Protein AF-A0A1B1BLM5-F1 (afdb_monomer_lite)

Secondary structure (DSSP, 8-state):
------TTTTSSHHHHHHHTT--HHHHHTT-SSHHHHHHHHHHHHHHHHHHHHHHHHHTT--HHHHHHHHHHHHHHHHHH-HHHHHHHHT--SSSS---HHHHHHHHHHHHHHHHT---TTHHHHHHHHHHHHHHHHHHHHTSSS-HHHHHHHHHHTS-HHHHTTT--

InterPro domains:
  IPR009057 Homedomain-like superfamily [SSF46689] (11-51)

Foldseek 3Di:
DDPPDDPPQLPDLCSVCVVVVHDSVVVVVPDPDSLVVLLVVVLVVVVVLVVVLVVVVVVVPDNLVSQLVSQLVLLVVCLVCVPSLCSNQVPPPDDPDDGPLVVQLVVLVVLVVLLVDPDPCSSVLSSVLSVQLCVLSNVVSVDPDRSSVSSVVNSVPHDPSNVPSPPD

Structure (mmCIF, N/CA/C/O backbone):
data_AF-A0A1B1BLM5-F1
#
_entry.id   AF-A0A1B1BLM5-F1
#
loop_
_atom_site.group_PDB
_atom_site.id
_atom_site.type_symbol
_atom_site.label_atom_id
_atom_site.label_alt_id
_atom_site.label_comp_id
_atom_site.label_asym_id
_atom_site.label_entity_id
_atom_site.label_seq_id
_atom_site.pdbx_PDB_ins_code
_atom_site.Cartn_x
_atom_site.Cartn_y
_atom_site.Cartn_z
_atom_site.occupancy
_atom_site.B_iso_or_equiv
_atom_site.auth_seq_id
_atom_site.auth_comp_id
_atom_site.auth_asym_id
_atom_site.auth_atom_id
_atom_site.pdbx_PDB_model_num
ATOM 1 N N . MET A 1 1 ? -28.269 -1.903 0.458 1.00 31.22 1 MET A N 1
ATOM 2 C CA . MET A 1 1 ? -28.246 -0.822 1.468 1.00 31.22 1 MET A CA 1
ATOM 3 C C . MET A 1 1 ? -26.844 -0.804 2.049 1.00 31.22 1 MET A C 1
ATOM 5 O O . MET A 1 1 ? -26.554 -1.612 2.918 1.00 31.22 1 MET A O 1
ATOM 9 N N . HIS A 1 2 ? -25.950 0.008 1.487 1.00 31.14 2 HIS A N 1
ATOM 10 C CA . HIS A 1 2 ? -24.600 0.166 2.024 1.00 31.14 2 HIS A CA 1
ATOM 11 C C . HIS A 1 2 ? -24.658 1.199 3.144 1.00 31.14 2 HIS A C 1
ATOM 13 O O . HIS A 1 2 ? -24.917 2.375 2.896 1.00 31.14 2 HIS A O 1
ATOM 19 N N . SER A 1 3 ? -24.511 0.726 4.379 1.00 36.88 3 SER A N 1
ATOM 20 C CA . SER A 1 3 ? -24.314 1.587 5.537 1.00 36.88 3 SER A CA 1
ATOM 21 C C . SER A 1 3 ? -22.898 2.139 5.450 1.00 36.88 3 SER A C 1
ATOM 23 O O . SER A 1 3 ? -21.947 1.440 5.779 1.00 36.88 3 SER A O 1
ATOM 25 N N . GLN A 1 4 ? -22.754 3.367 4.952 1.00 41.34 4 GLN A N 1
ATOM 26 C CA . GLN A 1 4 ? -21.543 4.148 5.184 1.00 41.34 4 GLN A CA 1
ATOM 27 C C . GLN A 1 4 ? -21.469 4.410 6.688 1.00 41.34 4 GLN A C 1
ATOM 29 O O . GLN A 1 4 ? -22.259 5.198 7.214 1.00 41.34 4 GLN A O 1
ATOM 34 N N . ALA A 1 5 ? -20.576 3.700 7.377 1.00 40.12 5 ALA A N 1
ATOM 35 C CA . ALA A 1 5 ? -20.287 3.961 8.778 1.00 40.12 5 ALA A CA 1
ATOM 36 C C . ALA A 1 5 ? -19.782 5.405 8.901 1.00 40.12 5 ALA A C 1
ATOM 38 O O . ALA A 1 5 ? -18.890 5.835 8.166 1.00 40.12 5 ALA A O 1
ATOM 39 N N . ARG A 1 6 ? -20.398 6.195 9.783 1.00 38.16 6 ARG A N 1
ATOM 40 C CA . ARG A 1 6 ? -19.983 7.588 9.989 1.00 38.16 6 ARG A CA 1
ATOM 41 C C . ARG A 1 6 ? -18.645 7.617 10.721 1.00 38.16 6 ARG A C 1
ATOM 43 O O . ARG A 1 6 ? -18.394 6.786 11.591 1.00 38.16 6 ARG A O 1
ATOM 50 N N . ALA A 1 7 ? -17.829 8.631 10.426 1.00 37.94 7 ALA A N 1
ATOM 51 C CA . ALA A 1 7 ? -16.640 8.972 11.204 1.00 37.94 7 ALA A CA 1
ATOM 52 C C . ALA A 1 7 ? -16.997 9.018 12.707 1.00 37.94 7 ALA A C 1
ATOM 54 O O . ALA A 1 7 ? -17.706 9.921 13.151 1.00 37.94 7 ALA A O 1
ATOM 55 N N . GLY A 1 8 ? -16.571 7.992 13.453 1.00 43.47 8 GLY A N 1
ATOM 56 C CA . GLY A 1 8 ? -16.931 7.760 14.857 1.00 43.47 8 GLY A CA 1
ATOM 57 C C . GLY A 1 8 ? -17.412 6.337 15.180 1.00 43.47 8 GLY A C 1
ATOM 58 O O . GLY A 1 8 ? -17.137 5.848 16.272 1.00 43.47 8 GLY A O 1
ATOM 59 N N . GLU A 1 9 ? -18.063 5.629 14.253 1.00 47.44 9 GLU A N 1
ATOM 60 C CA . GLU A 1 9 ? -18.650 4.297 14.518 1.00 47.44 9 GLU A CA 1
ATOM 61 C C . GLU A 1 9 ? -17.611 3.161 14.545 1.00 47.44 9 GLU A C 1
ATOM 63 O O . GLU A 1 9 ? -17.818 2.145 15.204 1.00 47.44 9 GLU A O 1
ATOM 68 N N . LEU A 1 10 ? -16.440 3.362 13.943 1.00 54.31 10 LEU A N 1
ATOM 69 C CA . LEU A 1 10 ? -15.299 2.440 13.980 1.00 54.31 10 LEU A CA 1
ATOM 70 C C . LEU A 1 10 ? -14.186 2.962 14.903 1.00 54.31 10 LEU A C 1
ATOM 72 O O . LEU A 1 10 ? -13.018 2.898 14.559 1.00 54.31 10 LEU A O 1
ATOM 76 N N . THR A 1 11 ? -14.522 3.559 16.049 1.00 63.22 11 THR A N 1
ATOM 77 C CA . THR A 1 11 ? -13.505 4.101 16.983 1.00 63.22 11 THR A CA 1
ATOM 78 C C . THR A 1 11 ? -13.391 3.317 18.289 1.00 63.22 11 THR A C 1
ATOM 80 O O . THR A 1 11 ? -12.641 3.702 19.184 1.00 63.22 11 THR A O 1
ATOM 83 N N . SER A 1 12 ? -14.123 2.206 18.430 1.00 72.94 12 SER A N 1
ATOM 84 C CA . SER A 1 12 ? -14.040 1.358 19.616 1.00 72.94 12 SER A CA 1
ATOM 85 C C . SER A 1 12 ? -14.208 -0.122 19.280 1.00 72.94 12 SER A C 1
ATOM 87 O O . SER A 1 12 ? -14.997 -0.496 18.416 1.00 72.94 12 SER A O 1
ATOM 89 N N . ILE A 1 13 ? -13.529 -0.985 20.037 1.00 78.50 13 ILE A N 1
ATOM 90 C CA . ILE A 1 13 ? -13.678 -2.445 19.927 1.00 78.50 13 ILE A CA 1
ATOM 91 C C . ILE A 1 13 ? -15.131 -2.874 20.168 1.00 78.50 13 ILE A C 1
ATOM 93 O O . ILE A 1 13 ? -15.598 -3.824 19.547 1.00 78.50 13 ILE A O 1
ATOM 97 N N . SER A 1 14 ? -15.869 -2.172 21.038 1.00 78.75 14 SER A N 1
ATOM 98 C CA . SER A 1 14 ? -17.289 -2.455 21.281 1.00 78.75 14 SER A CA 1
ATOM 99 C C . SER A 1 14 ? -18.129 -2.249 20.021 1.00 78.75 14 SER A C 1
ATOM 101 O O . SER A 1 14 ? -18.853 -3.156 19.630 1.00 78.75 14 SER A O 1
ATOM 103 N N . SER A 1 15 ? -17.999 -1.092 19.368 1.00 75.56 15 SER A N 1
ATOM 104 C CA . SER A 1 15 ? -18.781 -0.766 18.172 1.00 75.56 15 SER A CA 1
ATOM 105 C C . SER A 1 15 ? -18.373 -1.618 16.968 1.00 75.56 15 SER A C 1
ATOM 107 O O . SER A 1 15 ? -19.236 -2.051 16.207 1.00 75.56 15 SER A O 1
ATOM 109 N N . LEU A 1 16 ? -17.083 -1.952 16.844 1.00 77.44 16 LEU A N 1
ATOM 110 C CA . LEU A 1 16 ? -16.610 -2.924 15.858 1.00 77.44 16 LEU A CA 1
ATOM 111 C C . LEU A 1 16 ? -17.215 -4.315 16.106 1.00 77.44 16 LEU A C 1
ATOM 113 O O . LEU A 1 16 ? -17.736 -4.931 15.180 1.00 77.44 16 LEU A O 1
ATOM 117 N N . SER A 1 17 ? -17.179 -4.797 17.352 1.00 82.62 17 SER A N 1
ATOM 118 C CA . SER A 1 17 ? -17.709 -6.118 17.718 1.00 82.62 17 SER A CA 1
ATOM 119 C C . SER A 1 17 ? -19.215 -6.205 17.460 1.00 82.62 17 SER A C 1
ATOM 121 O O . SER A 1 17 ? -19.682 -7.187 16.890 1.00 82.62 17 SER A O 1
ATOM 123 N N . 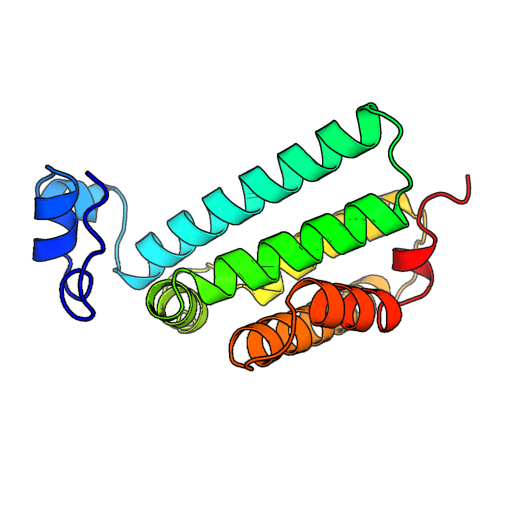GLU A 1 18 ? -19.966 -5.161 17.822 1.00 83.56 18 GLU A N 1
ATOM 124 C CA . GLU A 1 18 ? -21.405 -5.062 17.554 1.00 83.56 18 GLU A CA 1
ATOM 125 C C . GLU A 1 18 ? -21.709 -5.075 16.052 1.00 83.56 18 GLU A C 1
ATOM 127 O O . GLU A 1 18 ? -22.567 -5.840 15.614 1.00 83.56 18 GLU A O 1
ATOM 132 N N . SER A 1 19 ? -20.974 -4.289 15.257 1.00 79.75 19 SER A N 1
ATOM 133 C CA . SER A 1 19 ? -21.122 -4.251 13.795 1.00 79.75 19 SER A CA 1
ATOM 134 C C . SER A 1 19 ? -20.811 -5.605 13.144 1.00 79.75 19 SER A C 1
ATOM 136 O O . SER A 1 19 ? -21.534 -6.060 12.258 1.00 79.75 19 SER A O 1
ATOM 138 N N . ALA A 1 20 ? -19.777 -6.293 13.631 1.00 81.25 20 ALA A N 1
ATOM 139 C CA . ALA A 1 20 ? -19.389 -7.622 13.166 1.00 81.25 20 ALA A CA 1
ATOM 140 C C . ALA A 1 20 ? -20.277 -8.756 13.719 1.00 81.25 20 ALA A C 1
ATOM 142 O O . ALA A 1 20 ? -20.100 -9.913 13.340 1.00 81.25 20 ALA A O 1
ATOM 143 N N . GLY A 1 21 ? -21.226 -8.460 14.616 1.00 86.31 21 GLY A N 1
ATOM 144 C CA . GLY A 1 21 ? -22.088 -9.466 15.239 1.00 86.31 21 GLY A CA 1
ATOM 145 C C . GLY A 1 21 ? -21.345 -10.436 16.167 1.00 86.31 21 GLY A C 1
ATOM 146 O O . GLY A 1 21 ? -21.802 -11.563 16.365 1.00 86.31 21 GLY A O 1
ATOM 147 N N . ILE A 1 22 ? -20.207 -10.021 16.732 1.00 89.88 22 ILE A N 1
ATOM 148 C CA . ILE A 1 22 ? -19.373 -10.826 17.634 1.00 89.88 22 ILE A CA 1
ATOM 149 C C . ILE A 1 22 ? -19.310 -10.220 19.038 1.00 89.88 22 ILE A C 1
ATOM 151 O O . ILE A 1 22 ? -19.658 -9.065 19.275 1.00 89.88 22 ILE A O 1
ATOM 155 N N . THR A 1 23 ? -18.837 -11.004 20.009 1.00 90.81 23 THR A N 1
ATOM 156 C CA . THR A 1 23 ? -18.566 -10.479 21.354 1.00 90.81 23 THR A CA 1
ATOM 157 C C . THR A 1 23 ? -17.184 -9.829 21.418 1.00 90.81 23 THR A C 1
ATOM 159 O O . THR A 1 23 ? -16.276 -10.219 20.686 1.00 90.81 23 THR A O 1
ATOM 162 N N . ARG A 1 24 ? -16.970 -8.915 22.376 1.00 88.81 24 ARG A N 1
ATOM 163 C CA . ARG A 1 24 ? -15.623 -8.380 22.659 1.00 88.81 24 ARG A CA 1
ATOM 164 C C . ARG A 1 24 ? -14.617 -9.476 23.014 1.00 88.81 24 ARG A C 1
ATOM 166 O O . ARG A 1 24 ? -13.458 -9.373 22.647 1.00 88.81 24 ARG A O 1
ATOM 173 N N . ALA A 1 25 ? -15.053 -10.526 23.713 1.00 90.88 25 ALA A N 1
ATOM 174 C CA . ALA A 1 25 ? -14.193 -11.666 24.023 1.00 90.88 25 ALA A CA 1
ATOM 175 C C . ALA A 1 25 ? -13.770 -12.411 22.748 1.00 90.88 25 ALA A C 1
ATOM 177 O O . ALA A 1 25 ? -12.622 -12.810 22.627 1.00 90.88 25 ALA A O 1
ATOM 178 N N . THR A 1 26 ? -14.677 -12.546 21.776 1.00 90.50 26 THR A N 1
ATOM 179 C CA . THR A 1 26 ? -14.359 -13.104 20.457 1.00 90.50 26 THR A CA 1
ATOM 180 C C . THR A 1 26 ? -13.347 -12.234 19.719 1.00 90.50 26 THR A C 1
ATOM 182 O O . THR A 1 26 ? -12.406 -12.784 19.168 1.00 90.50 26 THR A O 1
ATOM 185 N N . PHE A 1 27 ? -13.488 -10.904 19.747 1.00 89.50 27 PHE A N 1
ATOM 186 C CA . PHE A 1 27 ? -12.487 -10.001 19.168 1.00 89.50 27 PHE A CA 1
ATOM 187 C C . PHE A 1 27 ? -11.096 -10.249 19.770 1.00 89.50 27 PHE A C 1
ATOM 189 O O . PHE A 1 27 ? -10.158 -10.530 19.032 1.00 89.50 27 PHE A O 1
ATOM 196 N N . TYR A 1 28 ? -10.991 -10.261 21.103 1.00 89.81 28 TYR A N 1
ATOM 197 C CA . TYR A 1 28 ? -9.721 -10.491 21.805 1.00 89.81 28 TYR A CA 1
ATOM 198 C C . TYR A 1 28 ? -9.166 -11.920 21.693 1.00 89.81 28 TYR A C 1
ATOM 200 O O . TYR A 1 28 ? -8.041 -12.165 22.108 1.00 89.81 28 TYR A O 1
ATOM 208 N N . ASN A 1 29 ? -9.916 -12.873 21.130 1.00 90.62 29 ASN A N 1
ATOM 209 C CA . ASN A 1 29 ? -9.355 -14.176 20.760 1.00 90.62 29 ASN A CA 1
ATOM 210 C C . ASN A 1 29 ? -8.554 -14.119 19.449 1.00 90.62 29 ASN A C 1
ATOM 212 O O . ASN A 1 29 ? -7.830 -15.067 19.152 1.00 90.62 29 ASN A O 1
ATOM 216 N N . HIS A 1 30 ? -8.738 -13.068 18.646 1.00 87.50 30 HIS A N 1
ATOM 217 C CA . HIS A 1 30 ? -8.138 -12.924 17.319 1.00 87.50 30 HIS A CA 1
ATOM 218 C C . HIS A 1 30 ? -7.196 -11.727 17.210 1.00 87.50 30 HIS A C 1
ATOM 220 O O . HIS A 1 30 ? -6.234 -11.811 16.455 1.00 87.50 30 HIS A O 1
ATOM 226 N N . PHE A 1 31 ? -7.471 -10.644 17.939 1.00 86.69 31 PHE A N 1
ATOM 227 C CA . PHE A 1 31 ? -6.709 -9.402 17.869 1.00 86.69 31 PHE A CA 1
ATOM 228 C C . PHE A 1 31 ? -6.507 -8.815 19.262 1.00 86.69 31 PHE A C 1
ATOM 230 O O . PHE A 1 31 ? -7.453 -8.693 20.044 1.00 86.69 31 PHE A O 1
ATOM 237 N N . ASP A 1 32 ? -5.288 -8.382 19.544 1.00 83.25 32 ASP A N 1
ATOM 238 C CA . ASP A 1 32 ? -4.924 -7.714 20.787 1.00 83.25 32 ASP A CA 1
ATOM 239 C C . ASP A 1 32 ? -5.347 -6.239 20.768 1.00 83.25 32 ASP A C 1
ATOM 241 O O . ASP A 1 32 ? -5.736 -5.674 21.798 1.00 83.25 32 ASP A O 1
ATOM 245 N N . THR A 1 33 ? -5.302 -5.604 19.591 1.00 80.81 33 THR A N 1
ATOM 246 C CA . THR A 1 33 ? -5.527 -4.160 19.430 1.00 80.81 33 THR A CA 1
ATOM 247 C C . THR A 1 33 ? -6.418 -3.816 18.236 1.00 80.81 33 THR A C 1
ATOM 249 O O . THR A 1 33 ? -6.675 -4.633 17.351 1.00 80.81 33 THR A O 1
ATOM 252 N N . PHE A 1 34 ? -6.931 -2.582 18.226 1.00 79.81 34 PHE A N 1
ATOM 253 C CA . PHE A 1 34 ? -7.757 -2.080 17.126 1.00 79.81 34 PHE A CA 1
ATOM 254 C C . PHE A 1 34 ? -6.910 -1.842 15.869 1.00 79.81 34 PHE A C 1
ATOM 256 O O . PHE A 1 34 ? -7.343 -2.101 14.749 1.00 79.81 34 PHE A O 1
ATOM 263 N N . GLU A 1 35 ? -5.676 -1.409 16.083 1.00 79.69 35 GLU A N 1
ATOM 264 C CA . GLU A 1 35 ? -4.642 -1.195 15.089 1.00 79.69 35 GLU A CA 1
ATOM 265 C C . GLU A 1 35 ? -4.222 -2.500 14.410 1.00 79.69 35 GLU A C 1
ATOM 267 O O . GLU A 1 35 ? -4.123 -2.540 13.188 1.00 79.69 35 GLU A O 1
ATOM 272 N N . GLU A 1 36 ? -4.059 -3.587 15.168 1.00 81.56 36 GLU A N 1
ATOM 273 C CA . GLU A 1 36 ? -3.775 -4.911 14.607 1.00 81.56 36 GLU A CA 1
ATOM 274 C C . GLU A 1 36 ? -4.930 -5.415 13.730 1.00 81.56 36 GLU A C 1
ATOM 276 O O . GLU A 1 36 ? -4.712 -5.897 12.619 1.00 81.56 36 GLU A O 1
ATOM 281 N N . ALA A 1 37 ? -6.176 -5.267 14.185 1.00 83.94 37 ALA A N 1
ATOM 282 C CA . ALA A 1 37 ? -7.334 -5.640 13.375 1.00 83.94 37 ALA A CA 1
ATOM 283 C C . ALA A 1 37 ? -7.404 -4.819 12.073 1.00 83.94 37 ALA A C 1
ATOM 285 O O . ALA A 1 37 ? -7.698 -5.361 11.005 1.00 83.94 37 ALA A O 1
ATOM 286 N N . ALA A 1 38 ? -7.096 -3.522 12.145 1.00 82.19 38 ALA A N 1
ATOM 287 C CA . ALA A 1 38 ? -7.016 -2.654 10.976 1.00 82.19 38 ALA A CA 1
ATOM 288 C C . 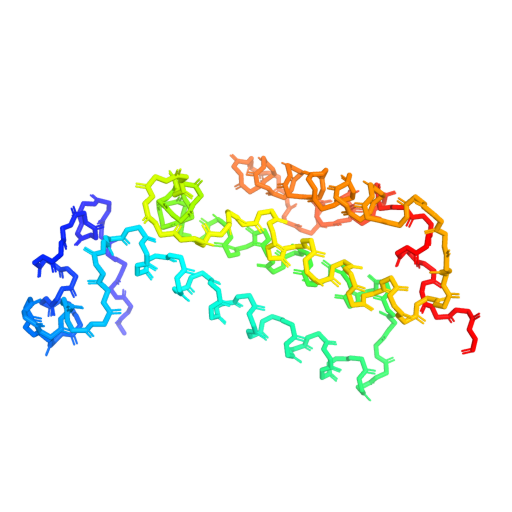ALA A 1 38 ? -5.879 -3.052 10.031 1.00 82.19 38 ALA A C 1
ATOM 290 O O . ALA A 1 38 ? -6.076 -3.080 8.817 1.00 82.19 38 ALA A O 1
ATOM 291 N N . TRP A 1 39 ? -4.722 -3.415 10.582 1.00 83.00 39 TRP A N 1
ATOM 292 C CA . TRP A 1 39 ? -3.593 -3.937 9.826 1.00 83.00 39 TRP A CA 1
ATOM 293 C C . TRP A 1 39 ? -3.986 -5.167 9.005 1.00 83.00 39 TRP A C 1
ATOM 295 O O . TRP A 1 39 ? -3.769 -5.189 7.795 1.00 83.00 39 TRP A O 1
ATOM 305 N N . PHE A 1 40 ? -4.628 -6.161 9.627 1.00 84.00 40 PHE A N 1
ATOM 306 C CA . PHE A 1 40 ? -5.078 -7.366 8.923 1.00 84.00 40 PHE A CA 1
ATOM 307 C C . PHE A 1 40 ? -6.153 -7.082 7.869 1.00 84.00 40 PHE A C 1
ATOM 309 O O . PHE A 1 40 ? -6.118 -7.684 6.799 1.00 84.00 40 PHE A O 1
ATOM 316 N N . ALA A 1 41 ? -7.074 -6.149 8.125 1.00 83.88 41 ALA A N 1
ATOM 317 C CA . ALA A 1 41 ? -8.078 -5.750 7.136 1.00 83.88 41 ALA A CA 1
ATOM 318 C C . ALA A 1 41 ? -7.448 -5.085 5.896 1.00 83.88 41 ALA A C 1
ATOM 320 O O . ALA A 1 41 ? -7.858 -5.340 4.760 1.00 83.88 41 ALA A O 1
ATOM 321 N N . ILE A 1 42 ? -6.426 -4.248 6.103 1.00 83.88 42 ILE A N 1
ATOM 322 C CA . ILE A 1 42 ? -5.659 -3.656 5.006 1.00 83.88 42 ILE A CA 1
ATOM 323 C C . ILE A 1 42 ? -4.838 -4.731 4.287 1.00 83.88 42 ILE A C 1
ATOM 325 O O . ILE A 1 42 ? -4.857 -4.769 3.060 1.00 83.88 42 ILE A O 1
ATOM 329 N N . LEU A 1 43 ? -4.169 -5.627 5.017 1.00 83.88 43 LEU A N 1
ATOM 330 C CA . LEU A 1 43 ? -3.382 -6.712 4.428 1.00 83.88 43 LEU A CA 1
ATOM 331 C C . LEU A 1 43 ? -4.230 -7.603 3.508 1.00 83.88 43 LEU A C 1
ATOM 333 O O . LEU A 1 43 ? -3.829 -7.828 2.372 1.00 83.88 43 LEU A O 1
ATOM 337 N N . ASP A 1 44 ? -5.422 -8.016 3.946 1.00 85.31 44 ASP A N 1
ATOM 338 C CA . ASP A 1 44 ? -6.369 -8.798 3.132 1.00 85.31 44 ASP A CA 1
ATOM 339 C C . ASP A 1 44 ? -6.756 -8.064 1.835 1.00 85.31 44 ASP A C 1
ATOM 341 O O . ASP A 1 44 ? -6.773 -8.642 0.746 1.00 85.31 44 ASP A O 1
ATOM 345 N N . SER A 1 45 ? -6.965 -6.745 1.928 1.00 85.06 45 SER A N 1
ATOM 346 C CA . SER A 1 45 ? -7.237 -5.909 0.754 1.00 85.06 45 SER A CA 1
ATOM 347 C C . SER A 1 45 ? -6.052 -5.901 -0.219 1.00 85.06 45 SER A C 1
ATOM 349 O O . SER A 1 45 ? -6.250 -6.018 -1.426 1.00 85.06 45 SER A O 1
ATOM 351 N N . PHE A 1 46 ? -4.817 -5.796 0.280 1.00 82.25 46 PHE A N 1
ATOM 352 C CA . PHE A 1 46 ? -3.612 -5.850 -0.553 1.00 82.25 46 PHE A CA 1
ATOM 353 C C . PHE A 1 46 ? -3.380 -7.240 -1.163 1.00 82.25 46 PHE A C 1
ATOM 355 O O . PHE A 1 46 ? -3.030 -7.315 -2.340 1.00 82.25 46 PHE A O 1
ATOM 362 N N . ASP A 1 47 ? -3.611 -8.325 -0.424 1.00 82.00 47 ASP A N 1
ATOM 363 C CA . ASP A 1 47 ? -3.488 -9.695 -0.937 1.00 82.00 47 ASP A CA 1
ATOM 364 C C . ASP A 1 47 ? -4.463 -9.948 -2.095 1.00 82.00 47 ASP A C 1
ATOM 366 O O . ASP A 1 47 ? -4.089 -10.533 -3.118 1.00 82.00 47 ASP A O 1
ATOM 370 N N . HIS A 1 48 ? -5.691 -9.427 -1.997 1.00 83.62 48 HIS A N 1
ATOM 371 C CA . HIS A 1 48 ? -6.653 -9.491 -3.094 1.00 83.62 48 HIS A CA 1
ATOM 372 C C . HIS A 1 48 ? -6.170 -8.733 -4.342 1.00 83.62 48 HIS A C 1
ATOM 374 O O . HIS A 1 48 ? -6.327 -9.224 -5.462 1.00 83.62 48 HIS A O 1
ATOM 380 N N . LEU A 1 49 ? -5.538 -7.567 -4.167 1.00 80.25 49 LEU A N 1
ATOM 381 C CA . LEU A 1 49 ? -4.964 -6.796 -5.276 1.00 80.25 49 LEU A CA 1
ATOM 382 C C . LEU A 1 49 ? -3.798 -7.526 -5.950 1.00 80.25 49 LEU A C 1
ATOM 384 O O . LEU A 1 49 ? -3.718 -7.549 -7.178 1.00 80.25 49 LEU A O 1
ATOM 388 N N . ILE A 1 50 ? -2.927 -8.168 -5.165 1.00 74.00 50 ILE A N 1
ATOM 389 C CA . ILE A 1 50 ? -1.839 -9.000 -5.694 1.00 74.00 50 ILE A CA 1
ATOM 390 C C . ILE A 1 50 ? -2.413 -10.146 -6.538 1.00 74.00 50 ILE A C 1
ATOM 392 O O . ILE A 1 50 ? -1.953 -10.371 -7.658 1.00 74.00 50 ILE A O 1
ATOM 396 N N . ALA A 1 51 ? -3.427 -10.852 -6.029 1.00 79.38 51 ALA A N 1
ATOM 397 C CA . ALA A 1 51 ? -4.059 -11.956 -6.749 1.00 79.38 51 ALA A CA 1
ATOM 398 C C . ALA A 1 51 ? -4.652 -11.496 -8.092 1.00 79.38 51 ALA A C 1
ATOM 400 O O . ALA A 1 51 ? -4.357 -12.091 -9.129 1.00 79.38 51 ALA A O 1
ATOM 401 N N . GLN A 1 52 ? -5.391 -10.381 -8.102 1.00 80.12 52 GLN A N 1
ATOM 402 C CA . GLN A 1 52 ? -5.929 -9.797 -9.336 1.00 80.12 52 GLN A CA 1
ATOM 403 C C . GLN A 1 52 ? -4.831 -9.387 -10.328 1.00 80.12 52 GLN A C 1
ATOM 405 O O . GLN A 1 52 ? -5.007 -9.516 -11.541 1.00 80.12 52 GLN A O 1
ATOM 410 N N . ALA A 1 53 ? -3.695 -8.877 -9.842 1.00 72.50 53 ALA A N 1
ATOM 411 C CA . ALA A 1 53 ? -2.575 -8.506 -10.702 1.00 72.50 53 ALA A CA 1
ATOM 412 C C . ALA A 1 53 ? -1.957 -9.731 -11.400 1.00 72.50 53 ALA A C 1
ATOM 414 O O . ALA A 1 53 ? -1.624 -9.649 -12.585 1.00 72.50 53 ALA A O 1
ATOM 415 N N . PHE A 1 54 ? -1.851 -10.868 -10.703 1.00 72.19 54 PHE A N 1
ATOM 416 C CA . PHE A 1 54 ? -1.421 -12.131 -11.307 1.00 72.19 54 PHE A CA 1
ATOM 417 C C . PHE A 1 54 ? -2.431 -12.653 -12.336 1.00 72.19 54 PHE A C 1
ATOM 419 O O . PHE A 1 54 ? -2.031 -12.977 -13.451 1.00 72.19 54 PHE A O 1
ATOM 426 N N . GLU A 1 55 ? -3.730 -12.643 -12.021 1.00 80.38 55 GLU A N 1
ATOM 427 C CA . GLU A 1 55 ? -4.784 -13.057 -12.962 1.00 80.38 55 GLU A CA 1
ATOM 428 C C . GLU A 1 55 ? -4.754 -12.224 -14.255 1.00 80.38 55 GLU A C 1
ATOM 430 O O . GLU A 1 55 ? -4.743 -12.767 -15.359 1.00 80.38 55 GLU A O 1
ATOM 435 N N . ARG A 1 56 ? -4.635 -10.895 -14.141 1.00 76.75 56 ARG A N 1
ATOM 436 C CA . ARG A 1 56 ? -4.528 -9.991 -15.302 1.00 76.75 56 ARG A CA 1
ATOM 437 C C . ARG A 1 56 ? -3.282 -10.242 -16.152 1.00 76.75 56 ARG A C 1
ATOM 439 O O . ARG A 1 56 ? -3.311 -10.031 -17.366 1.00 76.75 56 ARG A O 1
ATOM 446 N N . ARG A 1 57 ? -2.177 -10.666 -15.533 1.00 72.00 57 ARG A N 1
ATOM 447 C CA . ARG A 1 57 ? -0.963 -11.063 -16.259 1.00 72.00 57 ARG A CA 1
ATOM 448 C C . ARG A 1 57 ? -1.208 -12.337 -17.065 1.00 72.00 57 ARG A C 1
ATOM 450 O O . ARG A 1 57 ? -0.796 -12.391 -18.223 1.00 72.00 57 ARG A O 1
ATOM 457 N N . ASP A 1 58 ? -1.896 -13.318 -16.488 1.00 78.62 58 ASP A N 1
ATOM 458 C CA . ASP A 1 58 ? -2.237 -14.574 -17.169 1.00 78.62 58 ASP A CA 1
ATOM 459 C C . ASP A 1 58 ? -3.182 -14.349 -18.365 1.00 78.62 58 ASP A C 1
ATOM 461 O O . ASP A 1 58 ? -3.123 -15.074 -19.358 1.00 78.62 58 ASP A O 1
ATOM 465 N N . GLU A 1 59 ? -3.989 -13.286 -18.326 1.00 84.00 59 GLU A N 1
ATOM 466 C CA . GLU A 1 59 ? -4.833 -12.828 -19.441 1.00 84.00 59 GLU A CA 1
ATOM 467 C C . GLU A 1 59 ? -4.061 -12.104 -20.566 1.00 84.00 59 GLU A C 1
ATOM 469 O O . GLU A 1 59 ? -4.644 -11.746 -21.592 1.00 84.00 59 GLU A O 1
ATOM 474 N N . GLY A 1 60 ? -2.747 -11.899 -20.416 1.00 80.88 60 GLY A N 1
ATOM 475 C CA . GLY A 1 60 ? -1.885 -11.305 -21.443 1.00 80.88 60 GLY A CA 1
ATOM 476 C C . GLY A 1 60 ? -1.930 -9.775 -21.520 1.00 80.88 60 GLY A C 1
ATOM 477 O O . GLY A 1 60 ? -1.539 -9.204 -22.541 1.00 80.88 60 GLY A O 1
ATOM 478 N N . ILE A 1 61 ? -2.397 -9.097 -20.466 1.00 81.88 61 ILE A N 1
ATOM 479 C CA . ILE A 1 61 ? -2.353 -7.631 -20.378 1.00 81.88 61 ILE A CA 1
ATOM 480 C C . ILE A 1 61 ? -0.892 -7.160 -20.304 1.00 81.88 61 ILE A C 1
ATOM 482 O O . ILE A 1 61 ? -0.054 -7.763 -19.633 1.00 81.88 61 ILE A O 1
ATOM 486 N N . GLU A 1 62 ? -0.580 -6.053 -20.986 1.00 82.38 62 GLU A N 1
ATOM 487 C CA . GLU A 1 62 ? 0.750 -5.443 -20.931 1.00 82.38 62 GLU A CA 1
ATOM 488 C C . GLU A 1 62 ? 1.132 -5.095 -19.483 1.00 82.38 62 GLU A C 1
ATOM 490 O O . GLU A 1 62 ? 0.379 -4.430 -18.770 1.00 82.38 62 GLU A O 1
ATOM 495 N N . LEU A 1 63 ? 2.333 -5.504 -19.061 1.00 76.00 63 LEU A N 1
ATOM 496 C CA . LEU A 1 63 ? 2.796 -5.378 -17.675 1.00 76.00 63 LEU A CA 1
ATOM 497 C C . LEU A 1 63 ? 2.678 -3.947 -17.132 1.00 76.00 63 LEU A C 1
ATOM 499 O O . LEU A 1 63 ? 2.210 -3.752 -16.015 1.00 76.00 63 LEU A O 1
ATOM 503 N N . ALA A 1 64 ? 3.068 -2.946 -17.924 1.00 83.44 64 ALA A N 1
ATOM 504 C CA . ALA A 1 64 ? 2.993 -1.545 -17.517 1.00 83.44 64 ALA A CA 1
ATOM 505 C C . ALA A 1 64 ? 1.542 -1.088 -17.292 1.00 83.44 64 ALA A C 1
ATOM 507 O O . ALA A 1 64 ? 1.261 -0.343 -16.354 1.00 83.44 64 ALA A O 1
ATOM 508 N N . VAL A 1 65 ? 0.607 -1.567 -18.117 1.00 86.00 65 VAL A N 1
ATOM 509 C CA . VAL A 1 65 ? -0.825 -1.275 -17.972 1.00 86.00 65 VAL A CA 1
ATOM 510 C C . VAL A 1 65 ? -1.368 -1.931 -16.705 1.00 86.00 65 VAL A C 1
ATOM 512 O O . VAL A 1 65 ? -2.027 -1.262 -15.912 1.00 86.00 65 VAL A O 1
ATOM 515 N N . ALA A 1 66 ? -1.043 -3.206 -16.472 1.00 83.06 66 ALA A N 1
ATOM 516 C CA . ALA A 1 66 ? -1.436 -3.918 -15.258 1.00 83.06 66 ALA A CA 1
ATOM 517 C C . ALA A 1 66 ? -0.859 -3.263 -13.989 1.00 83.06 66 ALA A C 1
ATOM 519 O O . ALA A 1 66 ? -1.577 -3.099 -13.003 1.00 83.06 66 ALA A O 1
ATOM 520 N N . ALA A 1 67 ? 0.402 -2.823 -14.028 1.00 84.25 67 ALA A N 1
ATOM 521 C CA . ALA A 1 67 ? 1.056 -2.136 -12.918 1.00 84.25 67 ALA A CA 1
ATOM 522 C C . ALA A 1 67 ? 0.391 -0.788 -12.602 1.00 84.25 67 ALA A C 1
ATOM 524 O O . ALA A 1 67 ? 0.085 -0.516 -11.444 1.00 84.25 67 ALA A O 1
ATOM 525 N N . ILE A 1 68 ? 0.118 0.043 -13.615 1.00 90.50 68 ILE A N 1
ATOM 526 C CA . ILE A 1 68 ? -0.570 1.331 -13.425 1.00 90.50 68 ILE A CA 1
ATOM 527 C C . ILE A 1 68 ? -1.986 1.118 -12.881 1.00 90.50 68 ILE A C 1
ATOM 529 O O . ILE A 1 68 ? -2.398 1.826 -11.966 1.00 90.50 68 ILE A O 1
ATOM 533 N N . GLU A 1 69 ? -2.722 0.138 -13.403 1.00 88.75 69 GLU A N 1
ATOM 534 C CA . GLU A 1 69 ? -4.051 -0.209 -12.897 1.00 88.75 69 GLU A CA 1
ATOM 535 C C . GLU A 1 69 ? -4.011 -0.655 -11.433 1.00 88.75 69 GLU A C 1
ATOM 537 O O . GLU A 1 69 ? -4.825 -0.194 -10.639 1.00 88.75 69 GLU A O 1
ATOM 542 N N . ASN A 1 70 ? -3.037 -1.483 -11.046 1.00 87.12 70 ASN A N 1
ATOM 543 C CA . ASN A 1 70 ? -2.873 -1.898 -9.655 1.00 87.12 70 ASN A CA 1
ATOM 544 C C . ASN A 1 70 ? -2.575 -0.701 -8.735 1.00 87.12 70 ASN A C 1
ATOM 546 O O . ASN A 1 70 ? -3.215 -0.529 -7.700 1.00 87.12 70 ASN A O 1
ATOM 550 N N . LEU A 1 71 ? -1.656 0.182 -9.142 1.00 91.38 71 LEU A N 1
ATOM 551 C CA . LEU A 1 71 ? -1.336 1.405 -8.399 1.00 91.38 71 LEU A CA 1
ATOM 552 C C . LEU A 1 71 ? -2.552 2.332 -8.263 1.00 91.38 71 LEU A C 1
ATOM 554 O O . LEU A 1 71 ? -2.759 2.908 -7.196 1.00 91.38 71 LEU A O 1
ATOM 558 N N . ARG A 1 72 ? -3.379 2.451 -9.310 1.00 93.44 72 ARG A N 1
ATOM 559 C CA . ARG A 1 72 ? -4.638 3.209 -9.273 1.00 93.44 72 ARG A CA 1
ATOM 560 C C . ARG A 1 72 ? -5.595 2.628 -8.237 1.00 93.44 72 ARG A C 1
ATOM 562 O O . ARG A 1 72 ? -6.106 3.381 -7.411 1.00 93.44 72 ARG A O 1
ATOM 569 N N . THR A 1 73 ? -5.788 1.311 -8.236 1.00 90.44 73 THR A N 1
ATOM 570 C CA . THR A 1 73 ? -6.657 0.643 -7.259 1.00 90.44 73 THR A CA 1
ATOM 571 C C . THR A 1 73 ? -6.145 0.821 -5.831 1.00 90.44 73 THR A C 1
ATOM 573 O O . THR A 1 73 ? -6.945 1.042 -4.925 1.00 90.44 73 THR A O 1
ATOM 576 N N . ILE A 1 74 ? -4.823 0.813 -5.617 1.00 89.50 74 ILE A N 1
ATOM 577 C CA . ILE A 1 74 ? -4.248 1.143 -4.307 1.00 89.50 74 ILE A CA 1
ATOM 578 C C . ILE A 1 74 ? -4.649 2.569 -3.910 1.00 89.50 74 ILE A C 1
ATOM 580 O O . ILE A 1 74 ? -5.201 2.747 -2.833 1.00 89.50 74 ILE A O 1
ATOM 584 N N . VAL A 1 75 ? -4.464 3.582 -4.765 1.00 92.69 75 VAL A N 1
ATOM 585 C CA . VAL A 1 75 ? -4.882 4.969 -4.452 1.00 92.69 75 VAL A CA 1
ATOM 586 C C . VAL A 1 75 ? -6.374 5.054 -4.108 1.00 92.69 75 VAL A C 1
ATOM 588 O O . VAL A 1 75 ? -6.751 5.753 -3.167 1.00 92.69 75 VAL A O 1
ATOM 591 N N . GLU A 1 76 ? -7.229 4.342 -4.840 1.00 91.94 76 GLU A N 1
ATOM 592 C CA . GLU A 1 76 ? -8.673 4.287 -4.580 1.00 91.94 76 GLU A CA 1
ATOM 593 C C . GLU A 1 76 ? -8.992 3.638 -3.222 1.00 91.94 76 GLU A C 1
ATOM 595 O O . GLU A 1 76 ? -9.811 4.171 -2.471 1.00 91.94 76 GLU A O 1
ATOM 600 N N . LEU A 1 77 ? -8.296 2.555 -2.860 1.00 87.25 77 LEU A N 1
ATOM 601 C CA . LEU A 1 77 ? -8.398 1.914 -1.546 1.00 87.25 77 LEU A CA 1
ATOM 602 C C . LEU A 1 77 ? -7.990 2.876 -0.420 1.00 87.25 77 LEU A C 1
ATOM 604 O O . LEU A 1 77 ? -8.713 3.025 0.565 1.00 87.25 77 LEU A O 1
ATOM 608 N N . LEU A 1 78 ? -6.867 3.581 -0.595 1.00 88.56 78 LEU A N 1
ATOM 609 C CA . LEU A 1 78 ? -6.372 4.576 0.363 1.00 88.56 78 LEU A CA 1
ATOM 610 C C . LEU A 1 78 ? -7.361 5.732 0.577 1.00 88.56 78 LEU A C 1
ATOM 612 O O . LEU A 1 78 ? -7.440 6.291 1.671 1.00 88.56 78 LEU A O 1
ATOM 616 N N . ARG A 1 79 ? -8.113 6.093 -0.469 1.00 90.88 79 ARG A N 1
ATOM 617 C CA . ARG A 1 79 ? -9.140 7.144 -0.436 1.00 90.88 79 ARG A CA 1
ATOM 618 C C . ARG A 1 79 ? -10.444 6.704 0.204 1.00 90.88 79 ARG A C 1
ATOM 620 O O . ARG A 1 79 ? -11.107 7.535 0.820 1.00 90.88 79 ARG A O 1
ATOM 627 N N . ALA A 1 80 ? -10.835 5.448 0.012 1.00 86.44 80 ALA A N 1
ATOM 628 C CA . ALA A 1 80 ? -12.113 4.940 0.492 1.00 86.44 80 ALA A CA 1
ATOM 629 C C . ALA A 1 80 ? -12.183 4.944 2.024 1.00 86.44 80 ALA A C 1
ATOM 631 O O . ALA A 1 80 ? -13.193 5.359 2.587 1.00 86.44 80 ALA A O 1
ATOM 632 N N . GLU A 1 81 ? -11.095 4.542 2.688 1.00 80.38 81 GLU A N 1
ATOM 633 C CA . GLU A 1 81 ? -11.066 4.329 4.139 1.00 80.38 81 GLU A CA 1
ATOM 634 C C . GLU A 1 81 ? -9.844 5.000 4.805 1.00 80.38 81 GLU A C 1
ATOM 636 O O . GLU A 1 81 ? -8.996 4.332 5.406 1.00 80.38 81 GLU A O 1
ATOM 641 N N . PRO A 1 82 ? -9.722 6.343 4.749 1.00 80.44 82 PRO A N 1
ATOM 642 C CA . PRO A 1 82 ? -8.519 7.048 5.194 1.00 80.44 82 PRO A CA 1
ATOM 643 C C . PRO A 1 82 ? -8.242 6.854 6.691 1.00 80.44 82 PRO A C 1
ATOM 645 O O . PRO A 1 82 ? -7.088 6.816 7.108 1.00 80.44 82 PRO A O 1
ATOM 648 N N . GLN A 1 83 ? -9.287 6.704 7.511 1.00 78.38 83 GLN A N 1
ATOM 649 C CA . GLN A 1 83 ? -9.154 6.475 8.954 1.00 78.38 83 GLN A CA 1
ATOM 650 C C . GLN A 1 83 ? -8.607 5.080 9.266 1.00 78.38 83 GLN A C 1
ATOM 652 O O . GLN A 1 83 ? -7.741 4.953 10.129 1.00 78.38 83 GLN A O 1
ATOM 657 N N . LEU A 1 84 ? -9.073 4.055 8.545 1.00 78.69 84 LEU A N 1
ATOM 658 C CA . LEU A 1 84 ? -8.590 2.682 8.692 1.00 78.69 84 LEU A CA 1
ATOM 659 C C . LEU A 1 84 ? -7.116 2.587 8.302 1.00 78.69 84 LEU A C 1
ATOM 661 O O . LEU A 1 84 ? -6.317 1.986 9.013 1.00 78.69 84 LEU A O 1
ATOM 665 N N . PHE A 1 85 ? -6.751 3.245 7.204 1.00 79.00 85 PHE A N 1
ATOM 666 C CA . PHE A 1 85 ? -5.373 3.300 6.746 1.00 79.00 85 PHE A CA 1
ATOM 667 C C . PHE A 1 85 ? -4.462 4.035 7.732 1.00 79.00 85 PHE A C 1
ATOM 669 O O . PHE A 1 85 ? -3.397 3.534 8.070 1.00 79.00 85 PHE A O 1
ATOM 676 N N . HIS A 1 86 ? -4.885 5.195 8.241 1.00 79.69 86 HIS A N 1
ATOM 677 C CA . HIS A 1 86 ? -4.129 5.917 9.265 1.00 79.69 86 HIS A CA 1
ATOM 678 C C . HIS A 1 86 ? -3.899 5.082 10.520 1.00 79.69 86 HIS A C 1
ATOM 680 O O . HIS A 1 86 ? -2.827 5.151 11.110 1.00 79.69 86 HIS A O 1
ATOM 686 N N . LEU A 1 87 ? 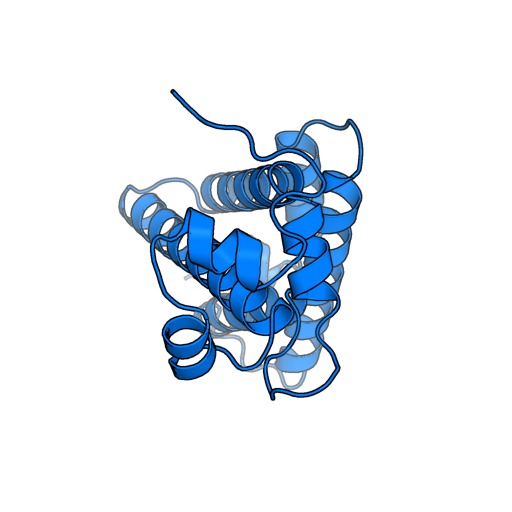-4.899 4.305 10.920 1.00 78.06 87 LEU A N 1
ATOM 687 C CA . LEU A 1 87 ? -4.808 3.426 12.069 1.00 78.06 87 LEU A CA 1
ATOM 688 C C . LEU A 1 87 ? -3.836 2.262 11.817 1.00 78.06 87 LEU A C 1
ATOM 690 O O . LEU A 1 87 ? -2.958 2.025 12.642 1.00 78.06 87 LEU A O 1
ATOM 694 N N . ALA A 1 88 ? -3.939 1.604 10.659 1.00 77.94 88 ALA A N 1
ATOM 695 C CA . ALA A 1 88 ? -3.012 0.553 10.244 1.00 77.94 88 ALA A CA 1
ATOM 696 C C . ALA A 1 88 ? -1.564 1.068 10.107 1.00 77.94 88 ALA A C 1
ATOM 698 O O . ALA A 1 88 ? -0.626 0.366 10.466 1.00 77.94 88 ALA A O 1
ATOM 699 N N . ASP A 1 89 ? -1.373 2.306 9.639 1.00 76.88 89 ASP A N 1
ATOM 700 C CA . ASP A 1 89 ? -0.051 2.928 9.474 1.00 76.88 89 ASP A CA 1
ATOM 701 C C . ASP A 1 89 ? 0.516 3.520 10.776 1.00 76.88 89 ASP A C 1
ATOM 703 O O . ASP A 1 89 ? 1.724 3.672 10.923 1.00 76.88 89 ASP A O 1
ATOM 707 N N . SER A 1 90 ? -0.341 3.839 11.753 1.00 72.06 90 SER A N 1
ATOM 708 C CA . SER A 1 90 ? 0.081 4.310 13.083 1.00 72.06 90 SER A CA 1
ATOM 709 C C . SER A 1 90 ? 0.708 3.215 13.949 1.00 72.06 90 SER A C 1
ATOM 711 O O . SER A 1 90 ? 1.211 3.493 15.044 1.00 72.06 90 SER A O 1
ATOM 713 N N . TYR A 1 91 ? 0.663 1.970 13.476 1.00 57.97 91 TYR A N 1
ATOM 714 C CA . TYR A 1 91 ? 1.098 0.814 14.226 1.00 57.97 91 TYR A CA 1
ATOM 715 C C . TYR A 1 91 ? 2.614 0.616 14.153 1.00 57.97 91 TYR A C 1
ATOM 717 O O . TYR A 1 91 ? 3.129 -0.134 13.332 1.00 57.97 91 TYR A O 1
ATOM 725 N N . ASP A 1 92 ? 3.318 1.290 15.062 1.00 54.44 92 ASP A N 1
ATOM 726 C CA . ASP A 1 92 ? 4.733 1.030 15.374 1.00 54.44 92 ASP A CA 1
ATOM 727 C C . ASP A 1 92 ? 4.930 0.567 16.841 1.00 54.44 92 ASP A C 1
ATOM 729 O O . ASP A 1 92 ? 6.029 0.619 17.380 1.00 54.44 92 ASP A O 1
ATOM 733 N N . ASN A 1 93 ? 3.871 0.129 17.548 1.00 44.88 93 ASN A N 1
ATOM 734 C CA . ASN A 1 93 ? 3.866 0.136 19.024 1.00 44.88 93 ASN A CA 1
ATOM 735 C C . ASN A 1 93 ? 3.368 -1.145 19.740 1.00 44.88 93 ASN A C 1
ATOM 737 O O . ASN A 1 93 ? 2.763 -1.019 20.809 1.00 44.88 93 ASN A O 1
ATOM 741 N N . GLY A 1 94 ? 3.634 -2.368 19.253 1.00 43.84 94 GLY A N 1
ATOM 742 C CA . GLY A 1 94 ? 3.529 -3.526 20.170 1.00 43.84 94 GLY A CA 1
ATOM 743 C C . GLY A 1 94 ? 3.364 -4.944 19.624 1.00 43.84 94 GLY A C 1
ATOM 744 O O . GLY A 1 94 ? 3.629 -5.874 20.381 1.00 43.84 94 GLY A O 1
ATOM 745 N N . SER A 1 95 ? 2.985 -5.148 18.364 1.00 44.69 95 SER A N 1
ATOM 746 C CA . SER A 1 95 ? 3.115 -6.455 17.703 1.00 44.69 95 SER A CA 1
ATOM 747 C C . SER A 1 95 ? 4.095 -6.311 16.550 1.00 44.69 95 SER A C 1
ATOM 749 O O . SER A 1 95 ? 4.213 -5.237 15.972 1.00 44.69 95 SER A O 1
ATOM 751 N N . ASP A 1 96 ? 4.851 -7.363 16.249 1.00 53.66 96 ASP A N 1
ATOM 752 C CA . ASP A 1 96 ? 5.950 -7.377 15.270 1.00 53.66 96 ASP A CA 1
ATOM 753 C C . ASP A 1 96 ? 5.505 -7.142 13.799 1.00 53.66 96 ASP A C 1
ATOM 755 O O . ASP A 1 96 ? 6.198 -7.525 12.850 1.00 53.66 96 ASP A O 1
ATOM 759 N N . LEU A 1 97 ? 4.330 -6.546 13.587 1.00 51.53 97 LEU A N 1
ATOM 760 C CA . LEU A 1 97 ? 3.731 -6.238 12.297 1.00 51.53 97 LEU A CA 1
ATOM 761 C C . LEU A 1 97 ? 4.273 -4.893 11.801 1.00 51.53 97 LEU A C 1
ATOM 763 O O . LEU A 1 97 ? 4.110 -3.853 12.431 1.00 51.53 97 LEU A O 1
ATOM 767 N N . ARG A 1 98 ? 4.973 -4.941 10.671 1.00 64.88 98 ARG A N 1
ATOM 768 C CA . ARG A 1 98 ? 5.675 -3.810 10.051 1.00 64.88 98 ARG A CA 1
ATOM 769 C C . ARG A 1 98 ? 4.685 -2.996 9.215 1.00 64.88 98 ARG A C 1
ATOM 771 O O . ARG A 1 98 ? 3.968 -3.627 8.459 1.00 64.88 98 ARG A O 1
ATOM 778 N N . GLY A 1 99 ? 4.691 -1.658 9.297 1.00 71.25 99 GLY A N 1
ATOM 779 C CA . GLY A 1 99 ? 3.749 -0.741 8.613 1.00 71.25 99 GLY A CA 1
ATOM 780 C C . GLY A 1 99 ? 3.603 -0.912 7.086 1.00 71.25 99 GLY A C 1
ATOM 781 O O . GLY A 1 99 ? 4.321 -1.687 6.463 1.00 71.25 99 GLY A O 1
ATOM 782 N N . ILE A 1 100 ? 2.676 -0.188 6.438 1.00 76.62 100 ILE A N 1
ATOM 783 C CA . ILE A 1 100 ? 2.172 -0.516 5.075 1.00 76.62 100 ILE A CA 1
ATOM 784 C C . ILE A 1 100 ? 3.271 -0.469 4.004 1.00 76.62 100 ILE A C 1
ATOM 786 O O . ILE A 1 100 ? 3.247 -1.231 3.033 1.00 76.62 100 ILE A O 1
ATOM 790 N N . ALA A 1 101 ? 4.291 0.360 4.216 1.00 79.25 101 ALA A N 1
ATOM 791 C CA . ALA A 1 101 ? 5.494 0.369 3.393 1.00 79.25 101 ALA A CA 1
ATOM 792 C C . ALA A 1 101 ? 6.184 -1.011 3.316 1.00 79.25 101 ALA A C 1
ATOM 794 O O . ALA A 1 101 ? 6.775 -1.331 2.288 1.00 79.25 101 ALA A O 1
ATOM 795 N N . GLU A 1 102 ? 6.080 -1.854 4.348 1.00 80.81 102 GLU A N 1
ATOM 796 C CA . GLU A 1 102 ? 6.591 -3.226 4.330 1.00 80.81 102 GLU A CA 1
ATOM 797 C C . GLU A 1 102 ? 5.809 -4.126 3.380 1.00 80.81 102 GLU A C 1
ATOM 799 O O . GLU A 1 102 ? 6.428 -4.921 2.678 1.00 80.81 102 GLU A O 1
ATOM 804 N N . ILE A 1 103 ? 4.479 -4.006 3.314 1.00 81.81 103 ILE A N 1
ATOM 805 C CA . ILE A 1 103 ? 3.670 -4.789 2.365 1.00 81.81 103 ILE A CA 1
ATOM 806 C C . ILE A 1 103 ? 4.177 -4.513 0.945 1.00 81.81 103 ILE A C 1
ATOM 808 O O . ILE A 1 103 ? 4.487 -5.436 0.190 1.00 81.81 103 ILE A O 1
ATOM 812 N N . ILE A 1 104 ? 4.373 -3.232 0.621 1.00 84.88 104 ILE A N 1
ATOM 813 C CA . ILE A 1 104 ? 4.946 -2.800 -0.658 1.00 84.88 104 ILE A CA 1
ATOM 814 C C . ILE A 1 104 ? 6.385 -3.319 -0.816 1.00 84.88 104 ILE A C 1
ATOM 816 O O . ILE A 1 104 ? 6.770 -3.761 -1.897 1.00 84.88 104 ILE A O 1
ATOM 820 N N . ARG A 1 105 ? 7.189 -3.326 0.253 1.00 86.31 105 ARG A N 1
ATOM 821 C CA . ARG A 1 105 ? 8.563 -3.855 0.237 1.00 86.31 105 ARG A CA 1
ATOM 822 C C . ARG A 1 105 ? 8.608 -5.346 -0.087 1.00 86.31 105 ARG A C 1
ATOM 824 O O . ARG A 1 105 ? 9.441 -5.762 -0.891 1.00 86.31 105 ARG A O 1
ATOM 831 N N . VAL A 1 106 ? 7.721 -6.148 0.502 1.00 83.69 106 VAL A N 1
ATOM 832 C CA . VAL A 1 106 ? 7.611 -7.589 0.228 1.00 83.69 106 VAL A CA 1
ATOM 833 C C . VAL A 1 106 ? 7.194 -7.827 -1.222 1.00 83.69 106 VAL A C 1
ATOM 835 O O . VAL A 1 106 ? 7.804 -8.658 -1.893 1.00 83.69 106 VAL A O 1
ATOM 838 N N . GLN A 1 107 ? 6.237 -7.058 -1.744 1.00 81.06 107 GLN A N 1
ATOM 839 C CA . GLN A 1 107 ? 5.853 -7.132 -3.158 1.00 81.06 107 GLN A CA 1
ATOM 840 C C . GLN A 1 107 ? 7.021 -6.777 -4.088 1.00 81.06 107 GLN A C 1
ATOM 842 O O . GLN A 1 107 ? 7.334 -7.527 -5.011 1.00 81.06 107 GLN A O 1
ATOM 847 N N . ASN A 1 108 ? 7.732 -5.682 -3.807 1.00 84.69 108 ASN A N 1
ATOM 848 C CA . ASN A 1 108 ? 8.906 -5.273 -4.579 1.00 84.69 108 ASN A CA 1
ATOM 849 C C . ASN A 1 108 ? 10.015 -6.330 -4.542 1.00 84.69 108 ASN A C 1
ATOM 851 O O . ASN A 1 108 ? 10.715 -6.515 -5.534 1.00 84.69 108 ASN A O 1
ATOM 855 N N . ARG A 1 109 ? 10.162 -7.051 -3.424 1.00 84.00 109 ARG A N 1
ATOM 856 C CA . ARG A 1 109 ? 11.103 -8.169 -3.310 1.00 84.00 109 ARG A CA 1
ATOM 857 C C . ARG A 1 109 ? 10.733 -9.335 -4.225 1.00 84.00 109 ARG A C 1
ATOM 859 O O . ARG A 1 109 ? 11.638 -9.932 -4.796 1.00 84.00 109 ARG A O 1
ATOM 866 N N . ILE A 1 110 ? 9.448 -9.654 -4.382 1.00 79.81 110 ILE A N 1
ATOM 867 C CA . ILE A 1 110 ? 8.996 -10.693 -5.326 1.00 79.81 110 ILE A CA 1
ATOM 868 C C . ILE A 1 110 ? 9.382 -10.290 -6.755 1.00 79.81 110 ILE A C 1
ATOM 870 O O . ILE A 1 110 ? 10.032 -11.061 -7.453 1.00 79.81 110 ILE A O 1
ATOM 874 N N . VAL A 1 111 ? 9.091 -9.043 -7.142 1.00 78.75 111 VAL A N 1
ATOM 875 C CA . VAL A 1 111 ? 9.470 -8.497 -8.459 1.00 78.75 111 VAL A CA 1
ATOM 876 C C . VAL A 1 111 ? 10.988 -8.501 -8.664 1.00 78.75 111 VAL A C 1
ATOM 878 O O . VAL A 1 111 ? 11.469 -8.818 -9.748 1.00 78.75 111 VAL A O 1
ATOM 881 N N . TRP A 1 112 ? 11.758 -8.168 -7.625 1.00 81.75 112 TRP A N 1
ATOM 882 C CA . TRP A 1 112 ? 13.217 -8.210 -7.675 1.00 81.75 112 TRP A CA 1
ATOM 883 C C . TRP A 1 112 ? 13.737 -9.631 -7.916 1.00 81.75 112 TRP A C 1
ATOM 885 O O . TRP A 1 112 ? 14.581 -9.828 -8.785 1.00 81.75 112 TRP A O 1
ATOM 895 N N . VAL A 1 113 ? 13.231 -10.629 -7.184 1.00 79.31 113 VAL A N 1
ATOM 896 C CA . VAL A 1 113 ? 13.634 -12.035 -7.369 1.00 79.31 113 VAL A CA 1
ATOM 897 C C . VAL A 1 113 ? 13.356 -12.497 -8.800 1.00 79.31 113 VAL A C 1
ATOM 899 O O . VAL A 1 113 ? 14.212 -13.137 -9.409 1.00 79.31 113 VAL A O 1
ATOM 902 N N . ASP A 1 114 ? 12.215 -12.105 -9.365 1.00 75.00 114 ASP A N 1
ATOM 903 C CA . ASP A 1 114 ? 11.859 -12.423 -10.751 1.00 75.00 114 ASP A CA 1
ATOM 904 C C . ASP A 1 114 ? 12.760 -11.720 -11.783 1.00 75.00 114 ASP A C 1
ATOM 906 O O . ASP A 1 114 ? 12.937 -12.224 -12.892 1.00 75.00 114 ASP A O 1
ATOM 910 N N . SER A 1 115 ? 13.381 -10.588 -11.430 1.00 72.75 115 SER A N 1
ATOM 911 C CA . SER A 1 115 ? 14.306 -9.879 -12.326 1.00 72.75 115 SER A CA 1
ATOM 912 C C . SER A 1 115 ? 15.635 -10.617 -12.552 1.00 72.75 115 SER A C 1
ATOM 914 O O . SER A 1 115 ? 16.328 -10.338 -13.532 1.00 72.75 115 SER A O 1
ATOM 916 N N . GLY A 1 116 ? 15.993 -11.562 -11.670 1.00 70.50 116 GLY A N 1
ATOM 917 C CA . GLY A 1 116 ? 17.265 -12.289 -11.723 1.00 70.50 116 GLY A CA 1
ATOM 918 C C . GLY A 1 116 ? 18.497 -11.458 -11.338 1.00 70.50 116 GLY A C 1
ATOM 919 O O . GLY A 1 116 ? 19.617 -11.864 -11.645 1.00 70.50 116 GLY A O 1
ATOM 920 N N . ASP A 1 117 ? 18.306 -10.297 -10.704 1.00 70.62 117 ASP A N 1
ATOM 921 C CA . ASP A 1 117 ? 19.385 -9.436 -10.216 1.00 70.62 117 ASP A CA 1
ATOM 922 C C . ASP A 1 117 ? 19.870 -9.887 -8.821 1.00 70.62 117 ASP A C 1
ATOM 924 O O . ASP A 1 117 ? 19.122 -9.872 -7.845 1.00 70.62 117 ASP A O 1
ATOM 928 N N . ASP A 1 118 ? 21.145 -10.268 -8.713 1.00 68.94 118 ASP A N 1
ATOM 929 C CA . ASP A 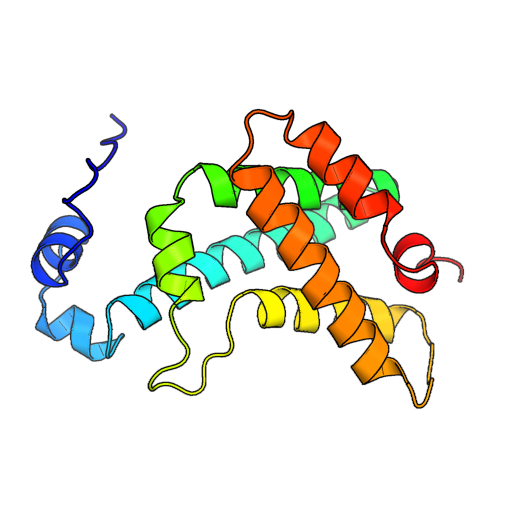1 118 ? 21.801 -10.680 -7.461 1.00 68.94 118 ASP A CA 1
ATOM 930 C C . ASP A 1 118 ? 22.624 -9.538 -6.818 1.00 68.94 118 ASP A C 1
ATOM 932 O O . ASP A 1 118 ? 23.630 -9.772 -6.136 1.00 68.94 118 ASP A O 1
ATOM 936 N N . SER A 1 119 ? 22.244 -8.274 -7.044 1.00 77.81 119 SER A N 1
ATOM 937 C CA . SER A 1 119 ? 22.973 -7.118 -6.511 1.00 77.81 119 SER A CA 1
ATOM 938 C C . SER A 1 119 ? 23.121 -7.138 -4.984 1.00 77.81 119 SER A C 1
ATOM 940 O O . SER A 1 119 ? 22.168 -7.318 -4.224 1.00 77.81 119 SER A O 1
ATOM 942 N N . ALA A 1 120 ? 24.325 -6.802 -4.510 1.00 72.62 120 ALA A N 1
ATOM 943 C CA . ALA A 1 120 ? 24.611 -6.587 -3.091 1.00 72.62 120 ALA A CA 1
ATOM 944 C C . ALA A 1 120 ? 23.824 -5.405 -2.479 1.00 72.62 120 ALA A C 1
ATOM 946 O O . ALA A 1 120 ? 23.775 -5.275 -1.255 1.00 72.62 120 ALA A O 1
ATOM 947 N N . THR A 1 121 ? 23.219 -4.543 -3.308 1.00 81.69 121 THR A N 1
ATOM 948 C CA . THR A 1 121 ? 22.382 -3.403 -2.890 1.00 81.69 121 THR A CA 1
ATOM 949 C C . THR A 1 121 ? 20.881 -3.688 -2.934 1.00 81.69 121 THR A C 1
ATOM 951 O O . THR A 1 121 ? 20.111 -2.805 -2.554 1.00 81.69 121 THR A O 1
ATOM 954 N N . ALA A 1 122 ? 20.460 -4.899 -3.322 1.00 83.31 122 ALA A N 1
ATOM 955 C CA . ALA A 1 122 ? 19.059 -5.263 -3.549 1.00 83.31 122 ALA A CA 1
ATOM 956 C C . ALA A 1 122 ? 18.119 -4.804 -2.424 1.00 83.31 122 ALA A C 1
ATOM 958 O O . ALA A 1 122 ? 17.160 -4.078 -2.664 1.00 83.31 122 ALA A O 1
ATOM 959 N N . GLU A 1 123 ? 18.420 -5.145 -1.168 1.00 85.25 123 GLU A N 1
ATOM 960 C CA . GLU A 1 123 ? 17.557 -4.781 -0.033 1.00 85.25 123 GLU A CA 1
ATOM 961 C C . GLU A 1 123 ? 17.425 -3.263 0.157 1.00 85.25 123 GLU A C 1
ATOM 963 O O . GLU A 1 123 ? 16.352 -2.781 0.525 1.00 85.25 123 GLU A O 1
ATOM 968 N N . VAL A 1 124 ? 18.485 -2.494 -0.110 1.00 86.69 124 VAL A N 1
ATOM 969 C CA . VAL A 1 124 ? 18.455 -1.027 0.003 1.00 86.69 124 VAL A CA 1
ATOM 970 C C . VAL A 1 124 ? 17.602 -0.428 -1.111 1.00 86.69 124 VAL A C 1
ATOM 972 O O . VAL A 1 124 ? 16.784 0.449 -0.842 1.00 86.69 124 VAL A O 1
ATOM 975 N N . GLU A 1 125 ? 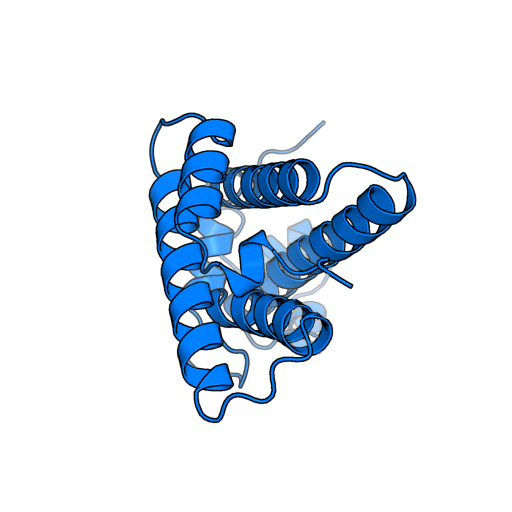17.742 -0.919 -2.340 1.00 87.94 125 GLU A N 1
ATOM 976 C CA . GLU A 1 125 ? 16.968 -0.445 -3.492 1.00 87.94 125 GLU A CA 1
ATOM 977 C C . GLU A 1 125 ? 15.489 -0.813 -3.393 1.00 87.94 125 GLU A C 1
ATOM 979 O O . GLU A 1 125 ? 14.631 0.040 -3.617 1.00 87.94 125 GLU A O 1
ATOM 984 N N . ILE A 1 126 ? 15.183 -2.046 -2.981 1.00 88.31 126 ILE A N 1
ATOM 985 C CA . ILE A 1 126 ? 13.819 -2.507 -2.705 1.00 88.31 126 ILE A CA 1
ATOM 986 C C . ILE A 1 126 ? 13.176 -1.621 -1.634 1.00 88.31 126 ILE A C 1
ATOM 988 O O . ILE A 1 126 ? 12.043 -1.167 -1.803 1.00 88.31 126 ILE A O 1
ATOM 992 N N . THR A 1 127 ? 13.904 -1.341 -0.547 1.00 88.25 127 THR A N 1
ATOM 993 C CA . THR A 1 127 ? 13.422 -0.480 0.543 1.00 88.25 127 THR A CA 1
ATOM 994 C C . THR A 1 127 ? 13.197 0.951 0.064 1.00 88.25 127 THR A C 1
ATOM 996 O O . THR A 1 127 ? 12.152 1.534 0.348 1.00 88.25 127 THR A O 1
ATOM 999 N N . TYR A 1 128 ? 14.139 1.511 -0.698 1.00 87.12 128 TYR A N 1
ATOM 1000 C CA . TYR A 1 128 ? 14.023 2.851 -1.270 1.00 87.12 128 TYR A CA 1
ATOM 1001 C C . TYR A 1 128 ? 12.807 2.967 -2.197 1.00 87.12 128 TYR A C 1
ATOM 1003 O O . TYR A 1 128 ? 12.001 3.887 -2.046 1.00 87.12 128 TYR A O 1
ATOM 1011 N N . ALA A 1 129 ? 12.637 2.009 -3.110 1.00 89.31 129 ALA A N 1
ATOM 1012 C CA . ALA A 1 129 ? 11.510 1.970 -4.032 1.00 89.31 129 ALA A CA 1
ATOM 1013 C C . ALA A 1 129 ? 10.177 1.830 -3.288 1.00 89.31 129 ALA A C 1
ATOM 1015 O O . ALA A 1 129 ? 9.224 2.538 -3.606 1.00 89.31 129 ALA A O 1
ATOM 1016 N N . ALA A 1 130 ? 10.113 0.969 -2.268 1.00 89.69 130 ALA A N 1
ATOM 1017 C CA . ALA A 1 130 ? 8.904 0.766 -1.477 1.00 89.69 130 ALA A CA 1
ATOM 1018 C C . ALA A 1 130 ? 8.513 2.019 -0.687 1.00 89.69 130 ALA A C 1
ATOM 1020 O O . ALA A 1 130 ? 7.361 2.444 -0.747 1.00 89.69 130 ALA A O 1
ATOM 1021 N N . ALA A 1 131 ? 9.472 2.653 -0.007 1.00 88.25 131 ALA A N 1
ATOM 1022 C CA . ALA A 1 131 ? 9.232 3.876 0.753 1.00 88.25 131 ALA A CA 1
ATOM 1023 C C . ALA A 1 131 ? 8.805 5.042 -0.155 1.00 88.25 131 ALA A C 1
ATOM 1025 O O . ALA A 1 131 ? 7.853 5.757 0.159 1.00 88.25 131 ALA A O 1
ATOM 1026 N N . GLY A 1 132 ? 9.478 5.219 -1.297 1.00 90.19 132 GLY A N 1
ATOM 1027 C CA . GLY A 1 132 ? 9.132 6.252 -2.273 1.00 90.19 132 GLY A CA 1
ATOM 1028 C C . GLY A 1 132 ? 7.748 6.033 -2.879 1.00 90.19 132 GLY A C 1
ATOM 1029 O O . GLY A 1 132 ? 6.938 6.960 -2.922 1.00 90.19 132 GLY A O 1
ATOM 1030 N N . LEU A 1 133 ? 7.446 4.798 -3.287 1.00 91.81 133 LEU A N 1
ATOM 1031 C CA . LEU A 1 133 ? 6.147 4.445 -3.844 1.00 91.81 133 LEU A CA 1
ATOM 1032 C C . LEU A 1 133 ? 5.029 4.648 -2.814 1.00 91.81 133 LEU A C 1
ATOM 1034 O O . LEU A 1 133 ? 4.033 5.302 -3.114 1.00 91.81 133 LEU A O 1
ATOM 1038 N N . TYR A 1 134 ? 5.228 4.176 -1.582 1.00 89.88 134 TYR A N 1
ATOM 1039 C CA . TYR A 1 134 ? 4.298 4.393 -0.477 1.00 89.88 134 TYR A CA 1
ATOM 1040 C C . TYR A 1 134 ? 4.008 5.881 -0.243 1.00 89.88 134 TYR A C 1
ATOM 1042 O O . TYR A 1 134 ? 2.850 6.286 -0.124 1.00 89.88 134 TYR A O 1
ATOM 1050 N N . ALA A 1 135 ? 5.049 6.717 -0.215 1.00 89.88 135 ALA A N 1
ATOM 1051 C CA . ALA A 1 135 ? 4.903 8.153 -0.007 1.00 89.88 135 ALA A CA 1
ATOM 1052 C C . ALA A 1 135 ? 4.087 8.816 -1.127 1.00 89.88 135 ALA A C 1
ATOM 1054 O O . ALA A 1 135 ? 3.187 9.603 -0.840 1.00 89.88 135 ALA A O 1
ATOM 1055 N N . VAL A 1 136 ? 4.350 8.479 -2.394 1.00 93.69 136 VAL A N 1
ATOM 1056 C CA . VAL A 1 136 ? 3.599 9.032 -3.535 1.00 93.69 136 VAL A CA 1
ATOM 1057 C C . VAL A 1 136 ? 2.129 8.617 -3.480 1.00 93.69 136 VAL A C 1
ATOM 1059 O O . VAL A 1 136 ? 1.252 9.469 -3.621 1.00 93.69 136 VAL A O 1
ATOM 1062 N N . LEU A 1 137 ? 1.849 7.335 -3.234 1.00 92.12 137 LEU A N 1
ATOM 1063 C CA . LEU A 1 137 ? 0.480 6.817 -3.189 1.00 92.12 137 LEU A CA 1
ATOM 1064 C C . LEU A 1 137 ? -0.303 7.387 -2.001 1.00 92.12 137 LEU A C 1
ATOM 1066 O O . LEU A 1 137 ? -1.424 7.853 -2.181 1.00 92.12 137 LEU A O 1
ATOM 1070 N N . SER A 1 138 ? 0.288 7.407 -0.804 1.00 90.06 138 SER A N 1
ATOM 1071 C CA . SER A 1 138 ? -0.370 7.917 0.408 1.00 90.06 138 SER A CA 1
ATOM 1072 C C . SER A 1 138 ? -0.616 9.426 0.362 1.00 90.06 138 SER A C 1
ATOM 1074 O O . SER A 1 138 ? -1.677 9.889 0.779 1.00 90.06 138 SER A O 1
ATOM 1076 N N . MET A 1 139 ? 0.326 10.207 -0.174 1.00 91.31 139 MET A N 1
ATOM 1077 C CA . MET A 1 139 ? 0.154 11.652 -0.328 1.00 91.31 139 MET A CA 1
ATOM 1078 C C . MET A 1 139 ? -0.821 11.988 -1.458 1.00 91.31 139 MET A C 1
ATOM 1080 O O . MET A 1 139 ? -1.679 12.847 -1.270 1.00 91.31 139 MET A O 1
ATOM 1084 N N . GLY A 1 140 ? -0.746 11.288 -2.594 1.00 93.19 140 GLY A N 1
ATOM 1085 C CA . GLY A 1 140 ? -1.690 11.458 -3.702 1.00 93.19 140 GLY A CA 1
ATOM 1086 C C . GLY A 1 140 ? -3.114 11.034 -3.332 1.00 93.19 140 GLY A C 1
ATOM 1087 O O . GLY A 1 140 ? -4.082 11.700 -3.687 1.00 93.19 140 GLY A O 1
ATOM 1088 N N . ALA A 1 141 ? -3.276 9.981 -2.529 1.00 92.25 141 ALA A N 1
ATOM 1089 C CA . ALA A 1 141 ? -4.587 9.592 -2.019 1.00 92.25 141 ALA A CA 1
ATOM 1090 C C . ALA A 1 141 ? -5.260 10.716 -1.211 1.00 92.25 141 ALA A C 1
ATOM 1092 O O . ALA A 1 141 ? -6.479 10.846 -1.257 1.00 92.25 141 ALA A O 1
ATOM 1093 N N . ARG A 1 142 ? -4.480 11.566 -0.530 1.00 91.19 142 ARG A N 1
ATOM 1094 C CA . ARG A 1 142 ? -4.978 12.728 0.226 1.00 91.19 142 ARG A CA 1
ATOM 1095 C C . ARG A 1 142 ? -5.206 13.980 -0.631 1.00 91.19 142 ARG A C 1
ATOM 1097 O O . ARG A 1 142 ? -5.762 14.946 -0.112 1.00 91.19 142 ARG A O 1
ATOM 1104 N N . SER A 1 143 ? -4.760 14.000 -1.888 1.00 92.62 143 SER A N 1
ATOM 1105 C CA . SER A 1 143 ? -5.011 15.110 -2.813 1.00 92.62 143 SER A CA 1
ATOM 1106 C C . SER A 1 143 ? -6.326 14.923 -3.580 1.00 92.62 143 SER A C 1
ATOM 1108 O O . SER A 1 143 ? -6.935 13.852 -3.555 1.00 92.62 143 SER A O 1
ATOM 1110 N N . GLU A 1 144 ? -6.761 15.974 -4.279 1.00 92.56 144 GLU A N 1
ATOM 1111 C CA . GLU A 1 144 ? -7.934 15.947 -5.167 1.00 92.56 144 GLU A CA 1
ATOM 1112 C C . GLU A 1 144 ? -7.603 15.433 -6.584 1.00 92.56 144 GLU A C 1
ATOM 1114 O O . GLU A 1 144 ? -8.481 15.395 -7.445 1.00 92.56 144 GLU A O 1
ATOM 1119 N N . ASP A 1 145 ? -6.351 15.032 -6.841 1.00 94.38 145 ASP A N 1
ATOM 1120 C CA . ASP A 1 145 ? -5.888 14.651 -8.181 1.00 94.38 145 ASP A CA 1
ATOM 1121 C C . ASP A 1 145 ? -6.519 13.332 -8.666 1.00 94.38 145 ASP A C 1
ATOM 1123 O O . ASP A 1 145 ? -6.981 12.496 -7.880 1.00 94.38 145 ASP A O 1
ATOM 1127 N N . ASP A 1 146 ? -6.517 13.094 -9.978 1.00 95.94 146 ASP A N 1
ATOM 1128 C CA . ASP A 1 146 ? -7.004 11.833 -10.546 1.00 95.94 146 ASP A CA 1
ATOM 1129 C C . ASP A 1 146 ? -6.158 10.639 -10.063 1.00 95.94 146 ASP A C 1
ATOM 1131 O O . ASP A 1 146 ? -4.926 10.657 -10.127 1.00 95.94 146 ASP A O 1
ATOM 1135 N N . ALA A 1 147 ? -6.815 9.563 -9.615 1.00 94.50 147 ALA A N 1
ATOM 1136 C CA . ALA A 1 147 ? -6.125 8.364 -9.130 1.00 94.50 147 ALA A CA 1
ATOM 1137 C C . ALA A 1 147 ? -5.274 7.715 -10.234 1.00 94.50 147 ALA A C 1
ATOM 1139 O O . ALA A 1 147 ? -4.179 7.214 -9.970 1.00 94.50 147 ALA A O 1
ATOM 1140 N N . GLY A 1 148 ? -5.744 7.768 -11.486 1.00 95.38 148 GLY A N 1
ATOM 1141 C CA . GLY A 1 148 ? -4.989 7.293 -12.640 1.00 95.38 148 GLY A CA 1
ATOM 1142 C C . GLY A 1 148 ? -3.750 8.141 -12.932 1.00 95.38 148 GLY A C 1
ATOM 1143 O O . GLY A 1 148 ? -2.719 7.604 -13.334 1.00 95.38 148 GLY A O 1
ATOM 1144 N N . GLU A 1 149 ? -3.812 9.456 -12.726 1.00 95.88 149 GLU A N 1
ATOM 1145 C CA . GLU A 1 149 ? -2.658 10.347 -12.867 1.00 95.88 149 GLU A CA 1
ATOM 1146 C C . GLU A 1 149 ? -1.604 10.089 -11.790 1.00 95.88 149 GLU A C 1
ATOM 1148 O O . GLU A 1 149 ? -0.435 9.896 -12.129 1.00 95.88 149 GLU A O 1
ATOM 1153 N N . ILE A 1 150 ? -2.019 9.971 -10.526 1.00 97.06 150 ILE A N 1
ATOM 1154 C CA . ILE A 1 150 ? -1.127 9.596 -9.420 1.00 97.06 150 ILE A CA 1
ATOM 1155 C C . ILE A 1 150 ? -0.444 8.258 -9.720 1.00 97.06 150 ILE A C 1
ATOM 1157 O O . ILE A 1 150 ? 0.774 8.149 -9.593 1.00 97.06 150 ILE A O 1
ATOM 1161 N N . ALA A 1 151 ? -1.200 7.257 -10.181 1.00 95.06 151 ALA A N 1
ATOM 1162 C CA . ALA A 1 151 ? -0.666 5.945 -10.536 1.00 95.06 151 ALA A CA 1
ATOM 1163 C C . ALA A 1 151 ? 0.357 6.003 -11.682 1.00 95.06 151 ALA A C 1
ATOM 1165 O O . ALA A 1 151 ? 1.407 5.362 -11.611 1.00 95.06 151 ALA A O 1
ATOM 1166 N N . ARG A 1 152 ? 0.094 6.803 -12.726 1.00 94.81 152 ARG A N 1
ATOM 1167 C CA . ARG A 1 152 ? 1.045 7.025 -13.829 1.00 94.81 152 ARG A CA 1
ATOM 1168 C C . ARG A 1 152 ? 2.330 7.694 -13.346 1.00 94.81 152 ARG A C 1
ATOM 1170 O O . ARG A 1 152 ? 3.416 7.267 -13.740 1.00 94.81 152 ARG A O 1
ATOM 1177 N N . VAL A 1 153 ? 2.219 8.711 -12.489 1.00 95.38 153 VAL A N 1
ATOM 1178 C CA . VAL A 1 153 ? 3.382 9.393 -11.901 1.00 95.38 153 VAL A CA 1
ATOM 1179 C C . VAL A 1 153 ? 4.175 8.418 -11.035 1.00 95.38 153 VAL A C 1
ATOM 1181 O O . VAL A 1 153 ? 5.373 8.255 -11.261 1.00 95.38 153 VAL A O 1
ATOM 1184 N N . ALA A 1 154 ? 3.509 7.703 -10.128 1.00 94.38 154 ALA A N 1
ATOM 1185 C CA . ALA A 1 154 ? 4.114 6.685 -9.277 1.00 94.38 154 ALA A CA 1
ATOM 1186 C C . ALA A 1 154 ? 4.878 5.635 -10.099 1.00 94.38 154 ALA A C 1
ATOM 1188 O O . ALA A 1 154 ? 6.056 5.400 -9.840 1.00 94.38 154 ALA A O 1
ATOM 1189 N N . HIS A 1 155 ? 4.261 5.086 -11.151 1.00 92.56 155 HIS A N 1
ATOM 1190 C CA . HIS A 1 155 ? 4.912 4.140 -12.060 1.00 92.56 155 HIS A CA 1
ATOM 1191 C C . HIS A 1 155 ? 6.131 4.747 -12.773 1.00 92.56 155 HIS A C 1
ATOM 1193 O O . HIS A 1 155 ? 7.155 4.087 -12.934 1.00 92.56 155 HIS A O 1
ATOM 1199 N N . SER A 1 156 ? 6.054 6.010 -13.205 1.00 93.50 156 SER A N 1
ATOM 1200 C CA . SER A 1 156 ? 7.164 6.671 -13.907 1.00 93.50 156 SER A CA 1
ATOM 1201 C C . SER A 1 156 ? 8.391 6.927 -13.025 1.00 93.50 156 SER A C 1
ATOM 1203 O O . SER A 1 156 ? 9.498 7.012 -13.556 1.00 93.50 156 SER A O 1
ATOM 1205 N N . LEU A 1 157 ? 8.188 7.013 -11.706 1.00 93.12 157 LEU A N 1
ATOM 1206 C CA . LEU A 1 157 ? 9.229 7.185 -10.691 1.00 93.12 157 LEU A CA 1
ATOM 1207 C C . LEU A 1 157 ? 9.863 5.860 -10.243 1.00 93.12 157 LEU A C 1
ATOM 1209 O O . LEU A 1 157 ? 10.846 5.886 -9.502 1.00 93.12 157 LEU A O 1
ATOM 1213 N N . LEU A 1 158 ? 9.323 4.712 -10.669 1.00 89.56 158 LEU A N 1
ATOM 1214 C CA . LEU A 1 158 ? 9.886 3.412 -10.315 1.00 89.56 158 LEU A CA 1
ATOM 1215 C C . LEU A 1 158 ? 11.268 3.202 -10.958 1.00 89.56 158 LEU A C 1
ATOM 1217 O O . LEU A 1 158 ? 11.486 3.615 -12.105 1.00 89.56 158 LEU A O 1
ATOM 1221 N N . PRO A 1 159 ? 12.188 2.505 -10.264 1.00 87.31 159 PRO A N 1
ATOM 1222 C CA . PRO A 1 159 ? 13.459 2.086 -10.840 1.00 87.31 159 PRO A CA 1
ATOM 1223 C C . PRO A 1 159 ? 13.292 1.262 -12.121 1.00 87.31 159 PRO A C 1
ATOM 1225 O O . PRO A 1 159 ? 12.291 0.571 -12.322 1.00 87.31 159 PRO A O 1
ATOM 1228 N N . ASP A 1 160 ? 14.312 1.282 -12.979 1.00 84.44 160 ASP A N 1
ATOM 1229 C CA . ASP A 1 160 ? 14.289 0.567 -14.260 1.00 84.44 160 ASP A CA 1
ATOM 1230 C C . ASP A 1 160 ? 14.059 -0.936 -14.108 1.00 84.44 160 ASP A C 1
ATOM 1232 O O . ASP A 1 160 ? 13.282 -1.499 -14.876 1.00 84.44 160 ASP A O 1
ATOM 1236 N N . TRP A 1 161 ? 14.657 -1.571 -13.098 1.00 80.31 161 TRP A N 1
ATOM 1237 C CA . TRP A 1 161 ? 14.481 -3.001 -12.841 1.00 80.31 161 TRP A CA 1
ATOM 1238 C C . TRP A 1 161 ? 13.023 -3.367 -12.525 1.00 80.31 161 TRP A C 1
ATOM 1240 O O . TRP A 1 161 ? 12.569 -4.427 -12.937 1.00 80.31 161 TRP A O 1
ATOM 1250 N N . MET A 1 162 ? 12.246 -2.468 -11.905 1.00 80.00 162 MET A N 1
ATOM 1251 C CA . MET A 1 162 ? 10.805 -2.666 -11.690 1.00 80.00 162 MET A CA 1
ATOM 1252 C C . MET A 1 162 ? 9.995 -2.430 -12.962 1.00 80.00 162 MET A C 1
ATOM 1254 O O . MET A 1 162 ? 9.058 -3.168 -13.252 1.00 80.00 162 MET A O 1
ATOM 1258 N N . ARG A 1 163 ? 10.350 -1.401 -13.741 1.00 81.50 163 ARG A N 1
ATOM 1259 C CA . ARG A 1 163 ? 9.634 -1.065 -14.984 1.00 81.50 163 ARG A CA 1
ATOM 1260 C C . ARG A 1 163 ? 9.888 -2.075 -16.106 1.00 81.50 163 ARG A C 1
ATOM 1262 O O . ARG A 1 163 ? 9.093 -2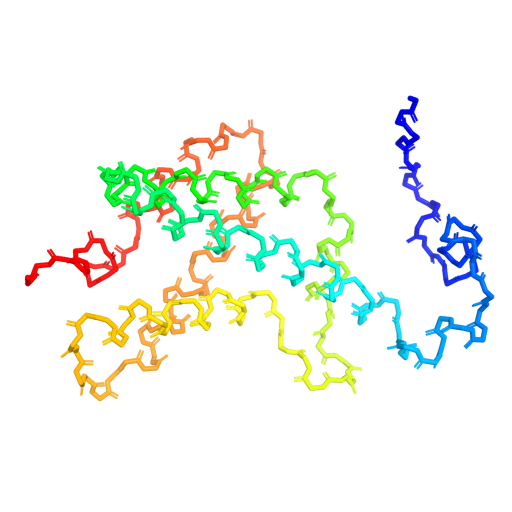.158 -17.037 1.00 81.50 163 ARG A O 1
ATOM 1269 N N . GLN A 1 164 ? 11.001 -2.810 -16.043 1.00 70.50 164 GLN A N 1
ATOM 1270 C CA . GLN A 1 164 ? 11.494 -3.680 -17.116 1.00 70.50 164 GLN A CA 1
ATOM 1271 C C . GLN A 1 164 ? 11.553 -5.170 -16.747 1.00 70.50 164 GLN A C 1
ATOM 1273 O O . GLN A 1 164 ? 12.135 -5.928 -17.522 1.00 70.50 164 GLN A O 1
ATOM 1278 N N . ALA A 1 165 ? 10.958 -5.604 -15.628 1.00 58.53 165 ALA A N 1
ATOM 1279 C CA . ALA A 1 165 ? 11.086 -6.951 -15.041 1.00 58.53 165 ALA A CA 1
ATOM 1280 C C . ALA A 1 165 ? 10.632 -8.157 -15.915 1.00 58.53 165 ALA A C 1
ATOM 1282 O O . ALA A 1 165 ? 10.437 -9.245 -15.399 1.00 58.53 165 ALA A O 1
ATOM 1283 N N . ASN A 1 166 ? 10.476 -8.012 -17.236 1.00 51.25 166 ASN A N 1
ATOM 1284 C CA . ASN A 1 166 ? 10.236 -9.101 -18.194 1.00 51.25 166 ASN A CA 1
ATOM 1285 C C . ASN A 1 166 ? 11.092 -8.958 -19.475 1.00 51.25 166 ASN A C 1
ATOM 1287 O O . ASN A 1 166 ? 10.597 -9.135 -20.588 1.00 51.25 166 ASN A O 1
ATOM 1291 N N . ARG A 1 167 ? 12.385 -8.628 -19.362 1.00 43.72 167 ARG A N 1
ATOM 1292 C CA . ARG A 1 167 ? 13.347 -8.876 -20.454 1.00 43.72 167 ARG A CA 1
ATOM 1293 C C . ARG A 1 167 ? 14.062 -10.210 -20.244 1.00 43.72 167 ARG A C 1
ATOM 1295 O O . ARG A 1 167 ? 15.269 -10.209 -20.048 1.00 43.72 167 ARG A O 1
ATOM 1302 N N . ASN A 1 168 ? 13.317 -11.312 -20.279 1.00 39.09 168 ASN A N 1
ATOM 1303 C CA . ASN A 1 168 ? 13.829 -12.653 -20.581 1.00 39.09 168 ASN A CA 1
ATOM 1304 C C . ASN A 1 168 ? 12.724 -13.487 -21.226 1.00 39.09 168 ASN A C 1
ATOM 1306 O O . ASN A 1 168 ? 11.622 -13.544 -20.639 1.00 39.09 168 ASN A O 1
#

Radius of gyration: 17.67 Å; chains: 1; bounding box: 53×30×46 Å

Organism: NCBI:txid670052

pLDDT: mean 79.2, std 14.74, range [31.14, 97.06]

Sequence (168 aa):
MHSQARAGELTSISSLSESAGITRATFYNHFDTFEEAAWFAILDSFDHLIAQAFERRDEGIELAVAAIENLRTIVELLRAEPQLFHLADSYDNGSDLRGIAEIIRVQNRIVWVDSGDDSATAEVEITYAAAGLYAVLSMGARSEDDAGEIARVAHSLLPDWMRQANRN